Protein AF-A0A7V5C5R4-F1 (afdb_monomer)

Foldseek 3Di:
DDDDDDDDDPDPDDDDPPPPPPPPPPPPDPPPDPPDQDDPVVVVVCVVVVVDDDDPPDDDDDDDPVRVVVVVVCVVVVHDDDGD

Secondary structure (DSSP, 8-state):
----------------GGG--------------------HHHHHHHHHHT-S---TTSPP----HHHHHHHHHHHHTT------

Structure (mmCIF, N/CA/C/O backbone):
data_AF-A0A7V5C5R4-F1
#
_entry.id   AF-A0A7V5C5R4-F1
#
loop_
_atom_site.group_PDB
_atom_site.id
_atom_site.type_symbol
_atom_site.label_atom_id
_atom_site.label_alt_id
_atom_site.label_comp_id
_atom_site.label_asym_id
_atom_site.label_entity_id
_atom_site.label_seq_id
_atom_site.pdbx_PDB_ins_code
_atom_site.Cartn_x
_atom_site.Cartn_y
_atom_site.Cartn_z
_atom_site.occupancy
_atom_site.B_iso_or_equiv
_atom_site.auth_seq_id
_atom_site.auth_comp_id
_atom_site.auth_asym_id
_atom_site.auth_atom_id
_atom_site.pdbx_PDB_model_num
ATOM 1 N N . MET A 1 1 ? 61.523 -28.204 55.807 1.00 38.91 1 MET A N 1
ATOM 2 C CA . MET A 1 1 ? 61.825 -29.105 54.671 1.00 38.91 1 MET A CA 1
ATOM 3 C C . MET A 1 1 ? 60.894 -30.298 54.806 1.00 38.91 1 MET A C 1
ATOM 5 O O . MET A 1 1 ? 61.222 -31.224 55.529 1.00 38.91 1 MET A O 1
ATOM 9 N N . THR A 1 2 ? 59.684 -30.289 54.280 1.00 41.25 2 THR A N 1
ATOM 10 C CA . THR A 1 2 ? 59.088 -29.443 53.242 1.00 41.25 2 THR A CA 1
ATOM 11 C C . THR A 1 2 ? 57.615 -29.247 53.581 1.00 41.25 2 THR A C 1
ATOM 13 O O . THR A 1 2 ? 56.917 -30.214 53.883 1.00 41.25 2 THR A O 1
ATOM 16 N N . GLU A 1 3 ? 57.212 -27.982 53.590 1.00 40.22 3 GLU A N 1
ATOM 17 C CA . GLU A 1 3 ? 55.870 -27.485 53.331 1.00 40.22 3 GLU A CA 1
ATOM 18 C C . GLU A 1 3 ? 55.254 -28.048 52.030 1.00 40.22 3 GLU A C 1
ATOM 20 O O . GLU A 1 3 ? 55.952 -28.637 51.201 1.00 40.22 3 GLU A O 1
ATOM 25 N N . ASP A 1 4 ? 53.952 -27.770 51.897 1.00 42.16 4 ASP A N 1
ATOM 26 C CA . ASP A 1 4 ? 53.155 -27.697 50.663 1.00 42.16 4 ASP A CA 1
ATOM 27 C C . ASP A 1 4 ? 52.534 -29.003 50.147 1.00 42.16 4 ASP A C 1
ATOM 29 O O . ASP A 1 4 ? 53.165 -30.052 50.110 1.00 42.16 4 ASP A O 1
ATOM 33 N N . GLU A 1 5 ? 51.291 -29.058 49.673 1.00 40.03 5 GLU A N 1
ATOM 34 C CA . GLU A 1 5 ? 50.096 -28.204 49.713 1.00 40.03 5 GLU A CA 1
ATOM 35 C C . GLU A 1 5 ? 48.986 -29.088 49.087 1.00 40.03 5 GLU A C 1
ATOM 37 O O . GLU A 1 5 ? 49.247 -29.863 48.174 1.00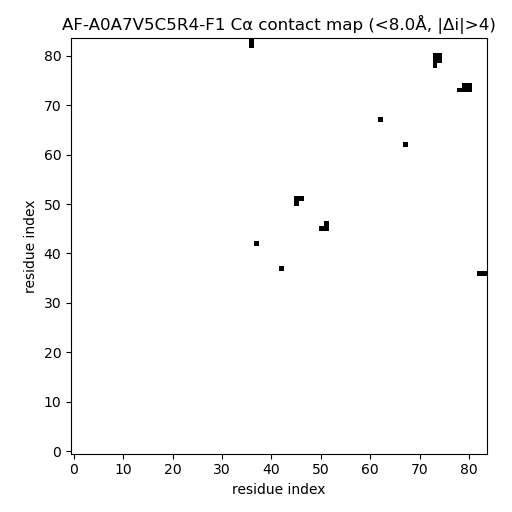 40.03 5 GLU A O 1
ATOM 42 N N . ILE A 1 6 ? 47.777 -29.014 49.648 1.00 41.62 6 ILE A N 1
ATOM 43 C CA . ILE A 1 6 ? 46.475 -28.842 48.969 1.00 41.62 6 ILE A CA 1
ATOM 44 C C . ILE A 1 6 ? 46.043 -29.803 47.825 1.00 41.62 6 ILE A C 1
ATOM 46 O O . ILE A 1 6 ? 46.680 -29.981 46.797 1.00 41.62 6 ILE A O 1
ATOM 50 N N . LYS A 1 7 ? 44.838 -30.360 48.045 1.00 43.78 7 LYS A N 1
ATOM 51 C CA . LYS A 1 7 ? 43.929 -31.051 47.114 1.00 43.78 7 LYS A CA 1
ATOM 52 C C . LYS A 1 7 ? 43.657 -30.227 45.853 1.00 43.78 7 LYS A C 1
ATOM 54 O O . LYS A 1 7 ? 43.255 -29.088 46.034 1.00 43.78 7 LYS A O 1
ATOM 59 N N . GLU A 1 8 ? 43.614 -30.840 44.671 1.00 43.50 8 GLU A N 1
ATOM 60 C CA . GLU A 1 8 ? 42.688 -30.412 43.611 1.00 43.50 8 GLU A CA 1
ATOM 61 C C . GLU A 1 8 ? 42.116 -31.631 42.876 1.00 43.50 8 GLU A C 1
ATOM 63 O O . GLU A 1 8 ? 42.805 -32.613 42.597 1.00 43.50 8 GLU A O 1
ATOM 68 N N . GLU A 1 9 ? 40.799 -31.585 42.718 1.00 45.47 9 GLU A N 1
ATOM 69 C CA . GLU A 1 9 ? 39.906 -32.605 42.185 1.00 45.47 9 GLU A CA 1
ATOM 70 C C . GLU A 1 9 ? 39.976 -32.567 40.650 1.00 45.47 9 GLU A C 1
A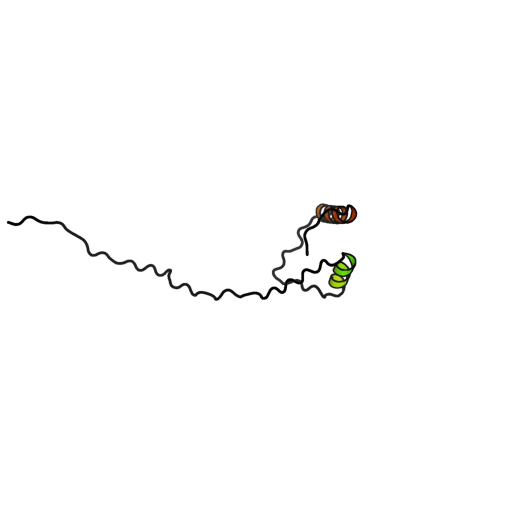TOM 72 O O . GLU A 1 9 ? 40.060 -31.489 40.069 1.00 45.47 9 GLU A O 1
ATOM 77 N N . GLU A 1 10 ? 39.979 -33.734 39.997 1.00 47.75 10 GLU A N 1
ATOM 78 C CA . GLU A 1 10 ? 40.011 -33.846 38.533 1.00 47.75 10 GLU A CA 1
ATOM 79 C C . GLU A 1 10 ? 38.834 -33.080 37.908 1.00 47.75 10 GLU A C 1
ATOM 81 O O . GLU A 1 10 ? 37.663 -33.426 38.087 1.00 47.75 10 GLU A O 1
ATOM 86 N N . GLU A 1 11 ? 39.171 -32.012 37.189 1.00 44.38 11 GLU A N 1
ATOM 87 C CA . GLU A 1 11 ? 38.258 -31.145 36.458 1.00 44.38 11 GLU A CA 1
ATOM 88 C C . GLU A 1 11 ? 37.642 -31.939 35.294 1.00 44.38 11 GLU A C 1
ATOM 90 O O . GLU A 1 11 ? 38.288 -32.252 34.295 1.00 44.38 11 GLU A O 1
ATOM 95 N N . ASN A 1 12 ? 36.383 -32.341 35.461 1.00 46.97 12 ASN A N 1
ATOM 96 C CA . ASN A 1 12 ? 35.596 -33.007 34.433 1.00 46.97 12 ASN A CA 1
ATOM 97 C C . ASN A 1 12 ? 35.188 -31.947 33.397 1.00 46.97 12 ASN A C 1
ATOM 99 O O . ASN A 1 12 ? 34.252 -31.182 33.629 1.00 46.97 12 ASN A O 1
ATOM 103 N N . GLU A 1 13 ? 35.934 -31.863 32.296 1.00 47.81 13 GLU A N 1
ATOM 104 C CA . GLU A 1 13 ? 35.680 -30.955 31.176 1.00 47.81 13 GLU A CA 1
ATOM 105 C C . GLU A 1 13 ? 34.292 -31.244 30.580 1.00 47.81 13 GLU A C 1
ATOM 107 O O . GLU A 1 13 ? 34.079 -32.217 29.857 1.00 47.81 13 GLU A O 1
ATOM 112 N N . VAL A 1 14 ? 33.309 -30.413 30.932 1.00 58.09 14 VAL A N 1
ATOM 113 C CA . VAL A 1 14 ? 31.971 -30.450 30.338 1.00 58.09 14 VAL A CA 1
ATOM 114 C C . VAL A 1 14 ? 32.079 -29.826 28.952 1.00 58.09 14 VAL A C 1
ATOM 116 O O . VAL A 1 14 ? 32.166 -28.608 28.821 1.00 58.09 14 VAL A O 1
ATOM 119 N N . THR A 1 15 ? 32.104 -30.658 27.915 1.00 53.59 15 THR A N 1
ATOM 120 C CA . THR A 1 15 ? 32.014 -30.200 26.526 1.00 53.59 15 THR A CA 1
ATOM 121 C C . THR A 1 15 ? 30.596 -29.683 26.261 1.00 53.59 15 THR A C 1
ATOM 123 O O . THR A 1 15 ? 29.627 -30.426 26.419 1.00 53.59 15 THR A O 1
ATOM 126 N N . ASP A 1 16 ? 30.466 -28.408 25.893 1.00 50.06 16 ASP A N 1
ATOM 127 C CA . ASP A 1 16 ? 29.198 -27.801 25.479 1.00 50.06 16 ASP A CA 1
ATOM 128 C C . ASP A 1 16 ? 28.874 -28.254 24.044 1.00 50.06 16 ASP A C 1
ATOM 130 O O . ASP A 1 16 ? 29.523 -27.847 23.083 1.00 50.06 16 ASP A O 1
ATOM 134 N N . GLU A 1 17 ? 27.906 -29.161 23.881 1.00 58.97 17 GLU A N 1
ATOM 135 C CA . GLU A 1 17 ? 27.514 -29.717 22.573 1.00 58.97 17 GLU A CA 1
ATOM 136 C C . GLU A 1 17 ? 26.738 -28.711 21.689 1.00 58.97 17 GLU A C 1
ATOM 138 O O . GLU A 1 17 ? 26.259 -29.067 20.607 1.00 58.97 17 GLU A O 1
ATOM 143 N N . SER A 1 18 ? 26.610 -27.445 22.110 1.00 55.06 18 SER A N 1
ATOM 144 C CA . SER A 1 18 ? 25.924 -26.397 21.344 1.00 55.06 18 SER A CA 1
ATOM 145 C C . SER A 1 18 ? 26.679 -25.917 20.100 1.00 55.06 18 SER A C 1
ATOM 147 O O . SER A 1 18 ? 26.084 -25.231 19.279 1.00 55.06 18 SER A O 1
ATOM 149 N N . ASP A 1 19 ? 27.951 -26.290 19.922 1.00 47.41 19 ASP A N 1
ATOM 150 C CA . ASP A 1 19 ? 28.773 -25.887 18.766 1.00 47.41 19 ASP A CA 1
ATOM 151 C C . ASP A 1 19 ? 28.534 -26.727 17.496 1.00 47.41 19 ASP A C 1
ATOM 153 O O . ASP A 1 19 ? 29.247 -26.586 16.499 1.00 47.41 19 ASP A O 1
ATOM 157 N N . THR A 1 20 ? 27.498 -27.571 17.475 1.00 53.34 20 THR A N 1
ATOM 158 C CA . THR A 1 20 ? 26.997 -28.155 16.219 1.00 53.34 20 THR A CA 1
ATOM 159 C C . THR A 1 20 ? 25.958 -27.221 15.593 1.00 53.34 20 THR A C 1
ATOM 161 O O . THR A 1 20 ? 24.816 -27.599 15.338 1.00 53.34 20 THR A O 1
ATOM 164 N N . ASP A 1 21 ? 26.360 -25.970 15.365 1.00 52.59 21 ASP A N 1
ATOM 165 C CA . ASP A 1 21 ? 25.653 -25.054 14.477 1.00 52.59 21 ASP A CA 1
ATOM 166 C C . ASP A 1 21 ? 25.758 -25.641 13.060 1.00 52.59 21 ASP A C 1
ATOM 168 O O . ASP A 1 21 ? 26.714 -25.391 12.320 1.00 52.59 21 ASP A O 1
ATOM 172 N N . ASP A 1 22 ? 24.772 -26.457 12.673 1.00 56.44 22 ASP A N 1
ATOM 173 C CA . ASP A 1 22 ? 24.422 -26.666 11.270 1.00 56.44 22 ASP A CA 1
ATOM 174 C C . ASP A 1 22 ? 24.088 -25.281 10.706 1.00 56.44 22 ASP A C 1
ATOM 176 O O . ASP 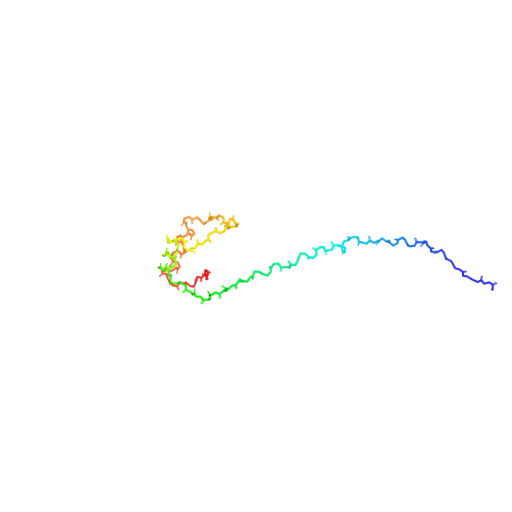A 1 22 ? 22.942 -24.827 10.717 1.00 56.44 22 ASP A O 1
ATOM 180 N N . ALA A 1 23 ? 25.130 -24.565 10.281 1.00 59.72 23 ALA A N 1
ATOM 181 C CA . ALA A 1 23 ? 25.054 -23.250 9.686 1.00 59.72 23 ALA A CA 1
ATOM 182 C C . ALA A 1 23 ? 24.286 -23.383 8.370 1.00 59.72 23 ALA A C 1
ATOM 184 O O . ALA A 1 23 ? 24.860 -23.565 7.294 1.00 59.72 23 ALA A O 1
ATOM 185 N N . VAL A 1 24 ? 22.957 -23.325 8.461 1.00 64.31 24 VAL A N 1
ATOM 186 C CA . VAL A 1 24 ? 22.070 -23.168 7.318 1.00 64.31 24 VAL A CA 1
ATOM 187 C C . VAL A 1 24 ? 22.528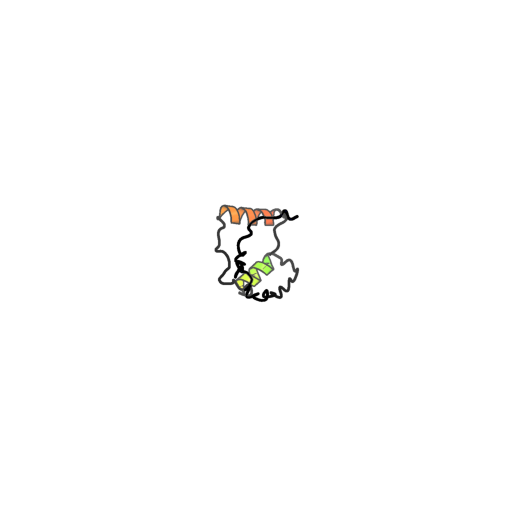 -21.891 6.636 1.00 64.31 24 VAL A C 1
ATOM 189 O O . VAL A 1 24 ? 22.346 -20.794 7.167 1.00 64.31 24 VAL A O 1
ATOM 192 N N . ALA A 1 25 ? 23.191 -22.047 5.488 1.00 68.38 25 ALA A N 1
ATOM 193 C CA . ALA A 1 25 ? 23.647 -20.925 4.690 1.00 68.38 25 ALA A CA 1
ATOM 194 C C . ALA A 1 25 ? 22.474 -19.943 4.540 1.00 68.38 25 ALA A C 1
ATOM 196 O O . ALA A 1 25 ? 21.379 -20.374 4.160 1.00 68.38 25 ALA A O 1
ATOM 197 N N . PRO A 1 26 ? 22.652 -18.653 4.875 1.00 64.88 26 PRO A N 1
ATOM 198 C CA . PRO A 1 26 ? 21.568 -17.699 4.755 1.00 64.88 26 PRO A CA 1
ATOM 199 C C . PRO A 1 26 ? 21.134 -17.680 3.292 1.00 64.88 26 PRO A C 1
ATOM 201 O O . PRO A 1 26 ? 21.929 -17.355 2.409 1.00 64.88 26 PRO A O 1
ATOM 204 N N . PHE A 1 27 ? 19.884 -18.067 3.028 1.00 65.19 27 PHE A N 1
ATOM 205 C CA . PHE A 1 27 ? 19.280 -17.902 1.714 1.00 65.19 27 PHE A CA 1
ATOM 206 C C . PHE A 1 27 ? 19.332 -16.408 1.381 1.00 65.19 27 PHE A C 1
ATOM 208 O O . PHE A 1 27 ? 18.592 -15.605 1.951 1.00 65.19 27 PHE A O 1
ATOM 215 N N . GLN A 1 28 ? 20.253 -16.024 0.500 1.00 63.59 28 GLN A N 1
ATOM 216 C CA . GLN A 1 28 ? 20.285 -14.684 -0.064 1.00 63.59 28 GLN A CA 1
ATOM 217 C C . GLN A 1 28 ? 19.119 -14.595 -1.043 1.00 63.59 28 GLN A C 1
ATOM 219 O O . GLN A 1 28 ? 19.173 -15.130 -2.147 1.00 63.59 28 GLN A O 1
ATOM 224 N N . TYR A 1 29 ? 18.030 -13.970 -0.604 1.00 65.25 29 TYR A N 1
ATOM 225 C CA . TYR A 1 29 ? 16.995 -13.523 -1.520 1.00 65.25 29 TYR A CA 1
ATOM 226 C C . TYR A 1 29 ? 17.593 -12.404 -2.372 1.00 65.25 29 TYR A C 1
ATOM 228 O O . TYR A 1 29 ? 18.000 -11.373 -1.835 1.00 65.25 29 TYR A O 1
ATOM 236 N N . ASP A 1 30 ? 17.658 -12.613 -3.684 1.00 63.22 30 ASP A N 1
ATOM 237 C CA . ASP A 1 30 ? 18.001 -11.563 -4.638 1.00 63.22 30 ASP A CA 1
ATOM 238 C C . ASP A 1 30 ? 16.762 -10.670 -4.794 1.00 63.22 30 ASP A C 1
ATOM 240 O O . ASP A 1 30 ? 15.865 -10.923 -5.600 1.00 63.22 30 ASP A O 1
ATOM 244 N N . ILE A 1 31 ? 16.615 -9.709 -3.8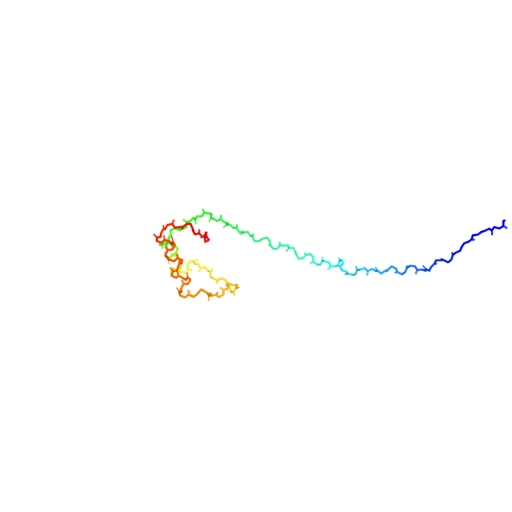79 1.00 65.69 31 ILE A N 1
ATOM 245 C CA . ILE A 1 31 ? 15.520 -8.742 -3.923 1.00 65.69 31 ILE A CA 1
ATOM 246 C C . ILE A 1 31 ? 15.942 -7.650 -4.902 1.00 65.69 31 ILE A C 1
ATOM 248 O O . ILE A 1 31 ? 16.587 -6.673 -4.524 1.00 65.69 31 ILE A O 1
ATOM 252 N N . GLU A 1 32 ? 15.564 -7.808 -6.168 1.00 60.16 32 GLU A N 1
ATOM 253 C CA . GLU A 1 32 ? 15.629 -6.723 -7.143 1.00 60.16 32 GLU A CA 1
ATOM 254 C C . GLU A 1 32 ? 14.580 -5.662 -6.768 1.00 60.16 32 GLU A C 1
ATOM 256 O O . GLU A 1 32 ? 13.416 -5.728 -7.171 1.00 60.16 32 GLU A O 1
ATOM 261 N N . SER A 1 33 ? 14.965 -4.683 -5.942 1.00 58.19 33 SER A N 1
ATOM 262 C CA . SER A 1 33 ? 14.102 -3.543 -5.641 1.00 58.19 33 SER A CA 1
ATOM 263 C C . SER A 1 33 ? 14.131 -2.556 -6.809 1.00 58.19 33 SER A C 1
ATOM 265 O O . SER A 1 33 ? 14.974 -1.664 -6.915 1.00 58.19 33 SER A O 1
ATOM 267 N N . PHE A 1 34 ? 13.182 -2.703 -7.728 1.00 59.28 34 PHE A N 1
ATOM 268 C CA . PHE A 1 34 ? 12.889 -1.637 -8.676 1.00 59.28 34 PHE A CA 1
ATOM 269 C C . PHE A 1 34 ? 12.181 -0.513 -7.914 1.00 59.28 34 PHE A C 1
ATOM 271 O O . PHE A 1 34 ? 11.003 -0.620 -7.590 1.00 59.28 34 PHE A O 1
ATOM 278 N N . GLY A 1 35 ? 12.915 0.560 -7.609 1.00 58.16 35 GLY A N 1
ATOM 279 C CA . GLY A 1 35 ? 12.393 1.791 -7.006 1.00 58.16 35 GLY A CA 1
ATOM 280 C C . GLY A 1 35 ? 11.540 2.594 -7.989 1.00 58.16 35 GLY A C 1
ATOM 281 O O . GLY A 1 35 ? 11.895 3.711 -8.354 1.00 58.16 35 GLY A O 1
ATOM 282 N N . ILE A 1 36 ? 10.461 1.991 -8.480 1.00 62.59 36 ILE A N 1
ATOM 283 C CA . ILE A 1 36 ? 9.463 2.643 -9.321 1.00 62.59 36 ILE A CA 1
ATOM 284 C C . ILE A 1 36 ? 8.206 2.865 -8.490 1.00 62.59 36 ILE A C 1
ATOM 286 O O . ILE A 1 36 ? 7.469 1.930 -8.189 1.00 62.59 36 ILE A O 1
ATOM 290 N N . ASP A 1 37 ? 7.955 4.122 -8.133 1.00 70.31 37 ASP A N 1
ATOM 291 C CA . ASP A 1 37 ? 6.676 4.523 -7.562 1.00 70.31 37 ASP A CA 1
ATOM 292 C C . ASP A 1 37 ? 5.607 4.416 -8.657 1.00 70.31 37 ASP A C 1
ATOM 294 O O . ASP A 1 37 ? 5.563 5.216 -9.597 1.00 70.31 37 ASP A O 1
ATOM 298 N N . TYR A 1 38 ? 4.752 3.398 -8.572 1.00 75.19 38 TYR A N 1
ATOM 299 C CA . TYR A 1 38 ? 3.593 3.293 -9.451 1.00 75.19 38 TYR A CA 1
ATOM 300 C C . TYR A 1 38 ? 2.559 4.353 -9.074 1.00 75.19 38 TYR A C 1
ATOM 302 O O . TYR A 1 38 ? 2.232 4.530 -7.898 1.00 75.19 38 TYR A O 1
ATOM 310 N N . ASP A 1 39 ? 1.966 5.011 -10.073 1.00 85.94 39 ASP A N 1
ATOM 311 C CA . ASP A 1 39 ? 0.729 5.743 -9.826 1.00 85.94 39 ASP A CA 1
ATOM 312 C C . ASP A 1 39 ? -0.398 4.775 -9.405 1.00 85.94 39 ASP A C 1
ATOM 314 O O . ASP A 1 39 ? -0.378 3.568 -9.682 1.00 85.94 39 ASP A O 1
ATOM 318 N N . ILE A 1 40 ? -1.403 5.309 -8.707 1.00 86.81 40 ILE A N 1
ATOM 319 C CA . ILE A 1 40 ? -2.503 4.505 -8.156 1.00 86.81 40 ILE A CA 1
ATOM 320 C C . ILE A 1 40 ? -3.272 3.773 -9.265 1.00 86.81 40 ILE A C 1
ATOM 322 O O . ILE A 1 40 ? -3.707 2.636 -9.074 1.00 86.81 40 ILE A O 1
ATOM 326 N N . G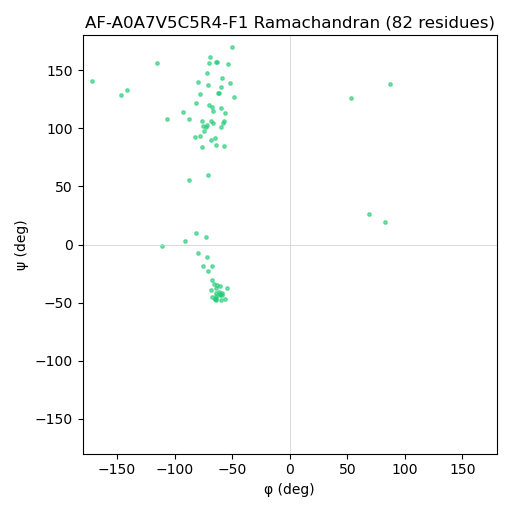LU A 1 41 ? -3.433 4.395 -10.435 1.00 90.31 41 GLU A N 1
ATOM 327 C CA . GLU A 1 41 ? -4.145 3.783 -11.558 1.00 90.31 41 GLU A CA 1
ATOM 328 C C . GLU A 1 41 ? -3.414 2.532 -12.058 1.00 90.31 41 GLU A C 1
ATOM 330 O O . GLU A 1 41 ? -4.028 1.481 -12.269 1.00 90.31 41 GLU A O 1
ATOM 335 N N . SER A 1 42 ? -2.101 2.633 -12.217 1.00 90.69 42 SER A N 1
ATOM 336 C CA . SER A 1 42 ? -1.219 1.562 -12.647 1.00 90.69 42 SER A CA 1
ATOM 337 C C . SER A 1 42 ? -1.222 0.442 -11.623 1.00 90.69 42 SER A C 1
ATOM 339 O O . SER A 1 42 ? -1.471 -0.701 -12.005 1.00 90.69 42 SER A O 1
ATOM 341 N N . LEU A 1 43 ? -1.076 0.750 -10.332 1.00 88.44 43 LEU A N 1
ATOM 342 C CA . LEU A 1 43 ? -1.134 -0.253 -9.266 1.00 88.44 43 LEU A CA 1
ATOM 343 C C . LEU A 1 43 ? -2.450 -1.050 -9.302 1.00 88.44 43 LEU A C 1
ATOM 345 O O . LEU A 1 43 ? -2.443 -2.282 -9.303 1.00 88.44 43 LEU A O 1
ATOM 349 N N . VAL A 1 44 ? -3.591 -0.362 -9.426 1.00 90.75 44 VAL A N 1
ATOM 350 C CA . VAL A 1 44 ? -4.910 -1.011 -9.537 1.00 90.75 44 VAL A CA 1
ATOM 351 C C . VAL A 1 44 ? -5.020 -1.843 -10.818 1.00 90.75 44 VAL A C 1
ATOM 353 O O . VAL A 1 44 ? -5.626 -2.918 -10.810 1.00 90.75 44 VAL A O 1
ATOM 356 N N . ARG A 1 45 ? -4.443 -1.378 -11.930 1.00 93.81 45 ARG A N 1
ATOM 357 C CA . ARG A 1 45 ? -4.421 -2.111 -13.202 1.00 93.81 45 ARG A CA 1
ATOM 358 C C . ARG A 1 45 ? -3.610 -3.403 -13.091 1.00 93.81 45 ARG A C 1
ATOM 360 O O . ARG A 1 45 ? -4.103 -4.445 -13.518 1.00 93.81 45 ARG A O 1
ATOM 367 N N . HIS A 1 46 ? -2.415 -3.342 -12.507 1.00 91.25 46 HIS A N 1
ATOM 368 C CA . HIS A 1 46 ? -1.546 -4.497 -12.265 1.00 91.25 46 HIS A CA 1
ATOM 369 C C . HIS A 1 46 ? -2.226 -5.522 -11.353 1.00 91.25 46 HIS A C 1
ATOM 371 O O . HIS A 1 46 ? -2.251 -6.711 -11.675 1.00 91.25 46 HIS A O 1
ATOM 377 N N . LEU A 1 47 ? -2.879 -5.052 -10.283 1.00 90.19 47 LEU A N 1
ATOM 378 C CA . LEU A 1 47 ? -3.660 -5.906 -9.391 1.00 90.19 47 LEU A CA 1
ATOM 379 C C . LEU A 1 47 ? -4.790 -6.631 -10.139 1.00 90.19 47 LEU A C 1
ATOM 381 O O . LEU A 1 47 ? -4.935 -7.843 -10.019 1.00 90.19 47 LEU A O 1
ATOM 385 N N . LYS A 1 48 ? -5.572 -5.909 -10.953 1.00 93.44 48 LYS A N 1
ATOM 386 C CA . LYS A 1 48 ? -6.687 -6.489 -11.726 1.00 93.44 48 LYS A C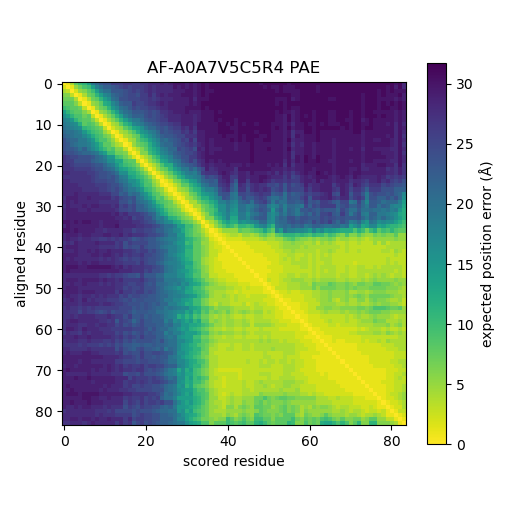A 1
ATOM 387 C C . LYS A 1 48 ? -6.234 -7.451 -12.822 1.00 93.44 48 LYS A C 1
ATOM 389 O O . LYS A 1 48 ? -6.979 -8.366 -13.158 1.00 93.44 48 LYS A O 1
ATOM 394 N N . ARG A 1 49 ? -5.052 -7.228 -13.401 1.00 95.75 49 ARG A N 1
ATOM 395 C CA . ARG A 1 49 ? -4.465 -8.114 -14.415 1.00 95.75 49 ARG A CA 1
ATOM 396 C C . ARG A 1 49 ? -3.906 -9.406 -13.811 1.00 95.75 49 ARG A C 1
ATOM 398 O O . ARG A 1 49 ? -3.763 -10.384 -14.536 1.00 95.75 49 ARG A O 1
ATOM 405 N N . GLY A 1 50 ? -3.661 -9.424 -12.499 1.00 92.50 50 GLY A N 1
ATOM 406 C CA . GLY A 1 50 ? -3.058 -10.559 -11.804 1.00 92.50 50 GLY A CA 1
ATOM 407 C C . GLY A 1 50 ? -1.534 -10.584 -11.900 1.00 92.50 50 GLY A C 1
ATOM 408 O O . GLY A 1 50 ? -0.934 -11.629 -11.677 1.00 92.50 50 GLY A O 1
ATOM 409 N N . ASP A 1 51 ? -0.904 -9.449 -12.218 1.00 91.12 51 ASP A N 1
ATOM 410 C CA . ASP A 1 51 ? 0.561 -9.341 -12.247 1.00 91.12 51 ASP A CA 1
ATOM 411 C C . ASP A 1 51 ? 1.164 -9.378 -10.838 1.00 91.12 51 ASP A C 1
ATOM 413 O O . ASP A 1 51 ? 2.341 -9.680 -10.662 1.00 91.12 51 ASP A O 1
ATOM 417 N N . ILE A 1 52 ? 0.359 -9.028 -9.832 1.00 88.81 52 ILE A N 1
ATOM 418 C CA . ILE A 1 52 ? 0.764 -9.024 -8.431 1.00 88.81 52 IL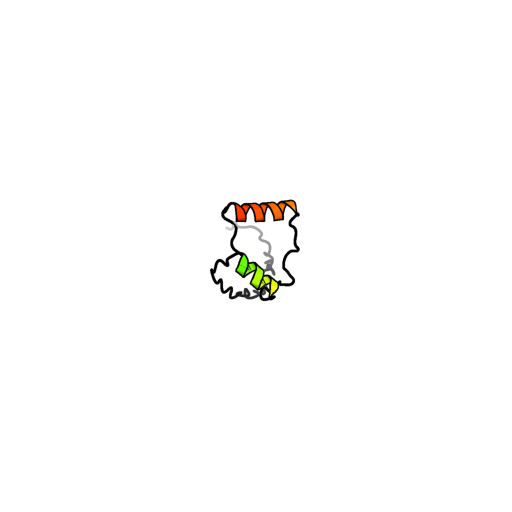E A CA 1
ATOM 419 C C . ILE A 1 52 ? 0.517 -10.419 -7.863 1.00 88.81 52 ILE A C 1
ATOM 421 O O . ILE A 1 52 ? -0.625 -10.827 -7.640 1.00 88.81 52 ILE A O 1
ATOM 425 N N . PHE A 1 53 ? 1.604 -11.145 -7.619 1.00 89.44 53 PHE A N 1
ATOM 426 C CA . PHE A 1 53 ? 1.571 -12.444 -6.961 1.00 89.44 53 PHE A CA 1
ATOM 427 C C . PHE A 1 53 ? 1.491 -12.271 -5.438 1.00 89.44 53 PHE A C 1
ATOM 429 O O . PHE A 1 53 ? 2.370 -11.663 -4.832 1.00 89.44 53 PHE A O 1
ATOM 436 N N . MET A 1 54 ? 0.451 -12.830 -4.812 1.00 89.06 54 MET A N 1
ATOM 437 C CA . MET A 1 54 ? 0.339 -12.888 -3.352 1.00 89.06 54 MET A CA 1
ATOM 438 C C . MET A 1 54 ? 0.922 -14.211 -2.838 1.00 89.06 54 MET A C 1
ATOM 440 O O . MET A 1 54 ? 0.354 -15.269 -3.127 1.00 89.06 54 MET A O 1
ATOM 444 N N . PRO A 1 55 ? 2.031 -14.185 -2.079 1.00 91.62 55 PRO A N 1
ATOM 445 C CA . PRO A 1 55 ? 2.604 -15.398 -1.519 1.00 91.62 55 PRO A CA 1
ATOM 446 C C . PRO A 1 55 ? 1.717 -15.979 -0.404 1.00 91.62 55 PRO A C 1
ATOM 448 O O . PRO A 1 55 ? 0.991 -15.242 0.263 1.00 91.62 55 PRO A O 1
ATOM 451 N N . PRO A 1 56 ? 1.812 -17.291 -0.125 1.00 91.12 56 PRO A N 1
ATOM 452 C CA . PRO A 1 56 ? 0.965 -17.960 0.867 1.00 91.12 56 PRO A CA 1
ATOM 453 C C . PRO A 1 56 ? 1.227 -17.521 2.316 1.00 91.12 56 PRO A C 1
ATOM 455 O O . PRO A 1 56 ? 0.392 -17.746 3.182 1.00 91.12 56 PRO A O 1
ATOM 458 N N . PHE A 1 57 ? 2.378 -16.904 2.589 1.00 93.62 57 PHE A N 1
ATOM 459 C CA . PHE A 1 57 ? 2.730 -16.357 3.903 1.00 93.62 57 PHE A CA 1
ATOM 460 C C . PHE A 1 57 ? 2.318 -14.883 4.075 1.00 93.62 57 PHE A C 1
ATOM 462 O O . PHE A 1 57 ? 2.631 -14.278 5.102 1.00 93.62 57 PHE A O 1
ATOM 469 N N . GLN A 1 58 ? 1.657 -14.278 3.079 1.00 93.62 58 GLN A N 1
ATOM 470 C CA . GLN A 1 58 ? 1.163 -12.908 3.181 1.00 93.62 58 GLN A CA 1
ATOM 471 C C . GLN A 1 58 ? 0.138 -12.810 4.315 1.00 93.62 58 GLN A C 1
ATOM 473 O O . GLN A 1 58 ? -0.806 -13.595 4.379 1.00 93.62 58 GLN A O 1
ATOM 478 N N . ARG A 1 59 ? 0.306 -11.821 5.201 1.00 92.38 59 ARG A N 1
ATOM 479 C CA . ARG A 1 59 ? -0.652 -11.577 6.285 1.00 92.38 59 ARG A CA 1
ATOM 480 C C . ARG A 1 59 ? -2.034 -11.288 5.703 1.00 92.38 59 ARG A C 1
ATOM 482 O O . ARG A 1 59 ? -2.156 -10.451 4.805 1.00 92.38 59 ARG A O 1
ATOM 489 N N . ASP A 1 60 ? -3.051 -11.907 6.295 1.00 93.12 60 ASP A N 1
ATOM 490 C CA . ASP A 1 60 ? -4.446 -11.640 5.963 1.00 93.12 60 ASP A CA 1
ATOM 491 C C . ASP A 1 60 ? -4.790 -10.149 6.054 1.00 93.12 60 ASP A C 1
ATOM 493 O O . ASP A 1 60 ? -4.164 -9.354 6.768 1.00 93.12 60 ASP A O 1
ATOM 497 N N . TYR A 1 61 ? -5.824 -9.760 5.316 1.00 93.25 61 TYR A N 1
ATOM 498 C CA . TYR A 1 61 ? -6.333 -8.400 5.346 1.00 93.25 61 TYR A CA 1
ATOM 499 C C . TYR A 1 61 ? -6.937 -8.086 6.724 1.00 93.25 61 TYR A C 1
ATOM 501 O O . TYR A 1 61 ? -7.946 -8.663 7.122 1.00 93.25 61 TYR A O 1
ATOM 509 N N . VAL A 1 62 ? -6.318 -7.147 7.443 1.00 95.06 62 VAL A N 1
ATOM 510 C CA . VAL A 1 62 ? -6.694 -6.767 8.821 1.00 95.06 62 VAL A CA 1
ATOM 511 C C . VAL A 1 62 ? -7.299 -5.365 8.935 1.00 95.06 62 VAL A C 1
ATOM 513 O O . VAL A 1 62 ? -7.626 -4.929 10.035 1.00 95.06 62 VAL A O 1
ATOM 516 N N . TRP A 1 63 ? -7.417 -4.620 7.833 1.00 95.56 63 TRP A N 1
ATOM 517 C CA . TRP A 1 63 ? -7.901 -3.238 7.883 1.00 95.56 63 TRP A CA 1
ATOM 518 C C . TRP A 1 63 ? -9.419 -3.185 8.038 1.00 95.56 63 TRP A C 1
ATOM 520 O O . TRP A 1 63 ? -10.165 -3.785 7.263 1.00 95.56 63 TRP A O 1
ATOM 530 N N . SER A 1 64 ? -9.892 -2.406 9.013 1.00 97.31 64 SER A N 1
ATOM 531 C CA . SER A 1 64 ? -11.315 -2.084 9.094 1.00 97.31 64 SER A CA 1
ATOM 532 C C . SER A 1 64 ? -11.721 -1.163 7.937 1.00 97.31 64 SER A C 1
ATOM 534 O O . SER A 1 64 ? -10.886 -0.483 7.335 1.00 97.31 64 SER A O 1
ATOM 536 N N . MET A 1 65 ? -13.023 -1.079 7.648 1.00 97.06 65 MET A N 1
ATOM 537 C CA . MET A 1 65 ? -13.547 -0.128 6.655 1.00 97.06 65 MET A CA 1
ATOM 538 C C . MET A 1 65 ? -13.115 1.316 6.965 1.00 97.06 65 MET A C 1
ATOM 540 O O . MET A 1 65 ? -12.792 2.087 6.061 1.00 97.06 65 MET A O 1
ATOM 544 N N . THR A 1 66 ? -13.062 1.675 8.250 1.00 97.75 66 THR A N 1
ATOM 545 C CA . THR A 1 66 ? -12.640 3.002 8.707 1.00 97.75 66 THR A CA 1
ATOM 546 C C . THR A 1 66 ? -11.153 3.251 8.448 1.00 97.75 66 THR A C 1
ATOM 548 O O . THR A 1 66 ? -10.786 4.364 8.077 1.00 97.75 66 THR A O 1
ATOM 551 N N . ASP A 1 67 ? -10.293 2.244 8.636 1.00 95.69 67 ASP A N 1
ATOM 552 C CA . ASP A 1 67 ? -8.854 2.363 8.353 1.00 95.69 67 ASP A CA 1
ATOM 553 C C . ASP A 1 67 ? -8.603 2.510 6.849 1.00 95.69 67 ASP A C 1
ATOM 555 O O . ASP A 1 67 ? -7.883 3.414 6.425 1.00 95.69 67 ASP A O 1
ATOM 559 N N . ALA A 1 68 ? -9.273 1.688 6.038 1.00 95.56 68 ALA A N 1
ATOM 560 C CA . ALA A 1 68 ? -9.177 1.761 4.583 1.00 95.56 68 ALA A CA 1
ATOM 561 C C . ALA A 1 68 ? -9.668 3.112 4.038 1.00 95.56 68 ALA A C 1
ATOM 563 O O . ALA A 1 68 ? -9.034 3.701 3.164 1.00 95.56 68 ALA A O 1
ATOM 564 N N . SER A 1 69 ? -10.758 3.647 4.595 1.00 97.19 69 SER A N 1
ATOM 565 C CA . SER A 1 69 ? -11.282 4.962 4.206 1.00 97.19 69 SER A CA 1
ATOM 566 C C . SER A 1 69 ? -10.301 6.093 4.532 1.00 97.19 69 SER A C 1
ATOM 568 O O . SER A 1 69 ? -10.079 6.962 3.692 1.00 97.19 69 SER A O 1
ATOM 570 N N . ARG A 1 70 ? -9.655 6.060 5.708 1.00 95.06 70 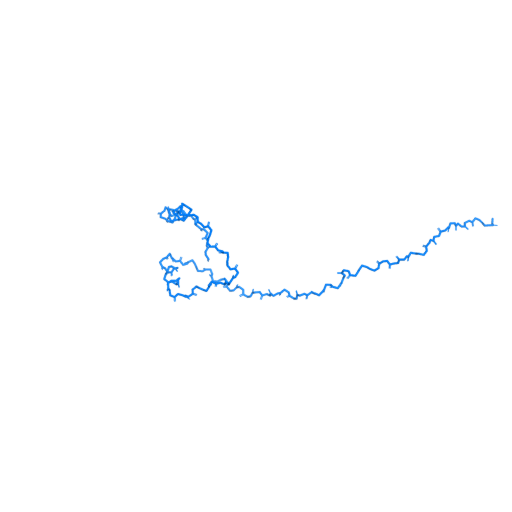ARG A N 1
ATOM 571 C CA . ARG A 1 70 ? -8.622 7.041 6.100 1.00 95.06 70 ARG A CA 1
ATOM 572 C C . ARG A 1 70 ? -7.394 7.004 5.191 1.00 95.06 70 ARG A C 1
ATOM 574 O O . ARG A 1 70 ? -6.799 8.045 4.911 1.00 95.06 70 ARG A O 1
ATOM 581 N N . PHE A 1 71 ? -7.022 5.821 4.707 1.00 92.69 71 PHE A N 1
ATOM 582 C CA . PHE A 1 71 ? -5.950 5.698 3.724 1.00 92.69 71 PHE A CA 1
ATOM 583 C C . PHE A 1 71 ? -6.327 6.381 2.402 1.00 92.69 71 PHE A C 1
ATOM 585 O O . PHE A 1 71 ? -5.556 7.187 1.888 1.00 92.69 71 PHE A O 1
ATOM 592 N N . ILE A 1 72 ? -7.540 6.137 1.894 1.00 92.44 72 ILE A N 1
ATOM 593 C CA . ILE A 1 72 ? -8.040 6.795 0.676 1.00 92.44 72 ILE A CA 1
ATOM 594 C C . ILE A 1 72 ? -8.090 8.319 0.856 1.00 92.44 72 ILE A C 1
ATOM 596 O O . ILE A 1 72 ? -7.669 9.056 -0.032 1.00 92.44 72 ILE A O 1
ATOM 600 N N . GLU A 1 73 ? -8.557 8.804 2.008 1.00 93.06 73 GLU A N 1
ATOM 601 C CA . GLU A 1 73 ? -8.568 10.234 2.332 1.00 93.06 73 GLU A CA 1
ATOM 602 C C . GLU A 1 73 ? -7.156 10.840 2.302 1.00 93.06 73 GLU A C 1
ATOM 604 O O . GLU A 1 73 ? -6.955 11.895 1.704 1.00 93.06 73 GLU A O 1
ATOM 609 N N . SER A 1 74 ? -6.161 10.143 2.860 1.00 90.81 74 SER A N 1
ATOM 610 C CA . SER A 1 74 ? -4.754 10.574 2.826 1.00 90.81 74 SER A CA 1
ATOM 611 C C . SER A 1 74 ? -4.237 10.745 1.395 1.00 90.81 74 SER A C 1
ATOM 613 O O . SER A 1 74 ? -3.576 11.742 1.102 1.00 90.81 74 SER A O 1
ATOM 615 N N . LEU A 1 75 ? -4.593 9.821 0.494 1.00 88.50 75 LEU A N 1
ATOM 616 C CA . LEU A 1 75 ? -4.245 9.910 -0.927 1.00 88.50 75 LEU A CA 1
ATOM 617 C C . LEU A 1 75 ? -4.896 11.125 -1.601 1.00 88.50 75 LEU A C 1
ATOM 619 O O . LEU A 1 75 ? -4.229 11.846 -2.338 1.00 88.50 75 LEU A O 1
ATOM 623 N N . LEU A 1 76 ? -6.182 11.379 -1.336 1.00 87.19 76 LEU A N 1
ATOM 624 C CA . LEU A 1 76 ? -6.908 12.522 -1.907 1.00 87.19 76 LEU A CA 1
ATOM 625 C C . LEU A 1 76 ? -6.375 13.870 -1.404 1.00 87.19 76 LEU A C 1
ATOM 627 O O . LEU A 1 76 ? -6.378 14.848 -2.148 1.00 87.19 76 LEU A O 1
ATOM 631 N N . LEU A 1 77 ? -5.915 13.920 -0.153 1.00 90.50 77 LEU A N 1
ATOM 632 C CA . LEU A 1 77 ? -5.295 15.100 0.452 1.00 90.50 77 LEU A CA 1
ATOM 633 C C . LEU A 1 77 ? -3.825 15.290 0.040 1.00 90.50 77 LEU A C 1
ATOM 635 O O . LEU A 1 77 ? -3.236 16.318 0.372 1.00 90.50 77 LEU A O 1
ATOM 639 N N . GLY A 1 78 ? -3.229 14.325 -0.668 1.00 84.19 78 GLY A N 1
ATOM 640 C CA . GLY A 1 78 ? -1.826 14.375 -1.083 1.00 84.19 78 GLY A CA 1
ATOM 641 C C . GLY A 1 78 ? -0.841 14.250 0.082 1.00 84.19 78 GLY A C 1
ATOM 642 O O . GLY A 1 78 ? 0.270 14.774 0.009 1.00 84.19 78 GLY A O 1
ATOM 643 N N . LEU A 1 79 ? -1.247 13.595 1.172 1.00 85.88 79 LEU A N 1
ATOM 644 C CA . LEU A 1 79 ? -0.352 13.304 2.288 1.00 85.88 79 LEU A CA 1
ATOM 645 C C . LEU A 1 79 ? 0.657 12.219 1.880 1.00 85.88 79 LEU A C 1
ATOM 647 O O . LEU A 1 79 ? 0.312 11.326 1.102 1.00 85.88 79 LEU A O 1
ATOM 651 N N . PRO A 1 80 ? 1.896 12.256 2.403 1.00 84.19 80 PRO A N 1
ATOM 652 C CA . PRO A 1 80 ? 2.875 11.215 2.121 1.00 84.19 80 PRO A CA 1
ATOM 653 C C . PRO A 1 80 ? 2.377 9.863 2.647 1.00 84.19 80 PRO A C 1
ATOM 655 O O . PRO A 1 80 ? 1.970 9.748 3.805 1.00 84.19 80 PRO A O 1
ATOM 658 N N . VAL A 1 81 ? 2.431 8.840 1.795 1.00 83.88 81 VAL A N 1
ATOM 659 C CA . VAL A 1 81 ? 2.069 7.456 2.124 1.00 83.88 81 VAL A CA 1
ATOM 660 C C . VAL A 1 81 ? 3.295 6.545 2.035 1.00 83.88 81 VAL A C 1
ATOM 662 O O . VAL A 1 81 ? 4.257 6.889 1.347 1.00 83.88 81 VAL A O 1
ATOM 665 N N . PRO A 1 82 ? 3.295 5.396 2.732 1.00 81.69 82 PRO A N 1
ATOM 666 C CA . PRO A 1 82 ? 4.347 4.399 2.572 1.00 81.69 82 PRO A CA 1
ATOM 667 C C . PRO A 1 82 ? 4.431 3.911 1.119 1.00 81.69 82 PRO A C 1
ATOM 669 O O . PRO A 1 82 ? 3.397 3.747 0.469 1.00 81.69 82 PRO A O 1
ATOM 672 N N . GLY A 1 83 ? 5.652 3.658 0.641 1.00 76.06 83 GLY A N 1
ATOM 673 C CA . GLY A 1 83 ? 5.880 2.972 -0.633 1.00 76.06 83 GLY A CA 1
ATOM 674 C C . GLY A 1 83 ? 5.359 1.530 -0.607 1.00 76.06 83 GLY A C 1
ATOM 675 O O . GLY A 1 83 ? 5.189 0.950 0.471 1.00 76.06 83 GLY A O 1
ATOM 676 N N . ILE A 1 84 ? 5.089 0.987 -1.797 1.00 73.38 84 ILE A N 1
ATOM 677 C CA . ILE A 1 84 ? 4.575 -0.372 -2.037 1.00 73.38 84 ILE A CA 1
ATOM 678 C C . ILE A 1 84 ? 5.689 -1.260 -2.578 1.00 73.38 84 ILE A C 1
ATOM 680 O O . ILE A 1 84 ? 6.436 -0.772 -3.453 1.00 73.38 84 ILE A O 1
#

Radius of gyration: 30.42 Å; Cα contacts (8 Å, |Δi|>4): 12; chains: 1; bounding box: 75×49×69 Å

pLDDT: mean 74.3, std 19.46, range [38.91, 97.75]

Solvent-accessible surface area (backbone atoms only — not comparable to full-atom values): 6112 Å² total; per-residue (Å²): 139,77,82,88,78,84,90,81,78,86,79,78,82,79,79,74,79,78,78,73,68,78,73,71,72,79,80,77,76,84,75,83,77,75,92,65,87,68,53,71,69,56,49,52,49,37,54,75,71,58,74,62,80,80,61,95,83,59,79,76,92,79,73,49,74,69,56,52,49,53,51,55,50,36,58,77,70,66,50,94,71,85,86,130

Sequence (84 aa):
MTEDEIKEEEENEVTDESDTDDAVAPFQYDIESFGIDYDIESLVRHLKRGDIFMPPFQRDYVWSMTDASRFIESLLLGLPVPGI

Mean predicted aligned error: 16.83 Å